Protein AF-A0A9D8RBX6-F1 (afdb_monomer_lite)

Radius of gyration: 27.45 Å; chains: 1; bounding box: 67×31×61 Å

Foldseek 3Di:
DKAAPVGDDDDWDWDWDQDPVRDIDTGGDDPVVCVVRRIDDDDDDDPDDQDPLNVLVVLLVVLVVVLVVLVVVVVCVVVVHDDPVDPDDPDPVSVVVSVVSVVSNVVSVVVNVVD

Structure (mmCIF, N/CA/C/O backbone):
data_AF-A0A9D8RBX6-F1
#
_entry.id   AF-A0A9D8RBX6-F1
#
loop_
_atom_site.group_PDB
_atom_site.id
_atom_site.type_symbol
_atom_site.label_atom_id
_atom_site.label_alt_id
_atom_site.label_comp_id
_atom_site.label_asym_id
_atom_site.label_entity_id
_atom_site.label_seq_id
_atom_site.pdbx_PDB_ins_code
_atom_site.Cartn_x
_atom_site.Cartn_y
_atom_site.Cartn_z
_atom_site.occupancy
_atom_site.B_iso_or_equiv
_atom_site.auth_seq_id
_atom_site.auth_comp_id
_atom_site.auth_asym_id
_atom_site.auth_atom_id
_atom_site.pdbx_PDB_model_num
ATOM 1 N N . MET A 1 1 ? -18.864 3.727 21.339 1.00 80.56 1 MET A N 1
ATOM 2 C CA . MET A 1 1 ? -19.969 3.065 20.597 1.00 80.56 1 MET A CA 1
ATOM 3 C C . MET A 1 1 ? -20.961 2.493 21.606 1.00 80.56 1 MET A C 1
ATOM 5 O O . MET A 1 1 ? -20.535 2.093 22.679 1.00 80.56 1 MET A O 1
ATOM 9 N N . TYR A 1 2 ? -22.257 2.468 21.300 1.00 83.94 2 TYR A N 1
ATOM 10 C CA . TYR A 1 2 ? -23.307 1.906 22.163 1.00 83.94 2 TYR A CA 1
ATOM 11 C C . TYR A 1 2 ? -23.952 0.689 21.505 1.00 83.94 2 TYR A C 1
ATOM 13 O O . TYR A 1 2 ? -24.001 0.648 20.279 1.00 83.94 2 TYR A O 1
ATOM 21 N N . LYS A 1 3 ? -24.458 -0.280 22.270 1.00 83.31 3 LYS A N 1
ATOM 22 C CA . LYS A 1 3 ? -25.103 -1.487 21.725 1.00 83.31 3 LYS A CA 1
ATOM 23 C C . LYS A 1 3 ? -26.411 -1.795 22.451 1.00 83.31 3 LYS A C 1
ATOM 25 O O . LYS A 1 3 ? -26.410 -1.755 23.674 1.00 83.31 3 LYS A O 1
ATOM 30 N N . ASP A 1 4 ? -27.487 -2.076 21.716 1.00 83.94 4 ASP A N 1
ATOM 31 C CA . ASP A 1 4 ? -28.769 -2.503 22.303 1.00 83.94 4 ASP A CA 1
ATOM 32 C C . ASP A 1 4 ? -28.802 -4.014 22.617 1.00 83.94 4 ASP A C 1
ATOM 34 O O . ASP A 1 4 ? -27.898 -4.768 22.245 1.00 83.94 4 ASP A O 1
ATOM 38 N N . GLU A 1 5 ? -29.872 -4.474 23.271 1.00 84.06 5 GLU A N 1
ATOM 39 C CA . GLU A 1 5 ? -30.087 -5.887 23.633 1.00 84.06 5 GLU A CA 1
ATOM 40 C C . GLU A 1 5 ? -30.170 -6.838 22.421 1.00 84.06 5 GLU A C 1
ATOM 42 O O . GLU A 1 5 ? -29.904 -8.034 22.540 1.00 84.06 5 GLU A O 1
ATOM 47 N N . GLN A 1 6 ? -30.522 -6.319 21.241 1.00 81.19 6 GLN A N 1
ATOM 48 C CA . GLN A 1 6 ? -30.601 -7.069 19.978 1.00 81.19 6 GLN A CA 1
ATOM 49 C C . GLN A 1 6 ? -29.251 -7.098 19.244 1.00 81.19 6 GLN A C 1
ATOM 51 O O . GLN A 1 6 ? -29.073 -7.813 18.258 1.00 81.19 6 GLN A O 1
ATOM 56 N N . GLY A 1 7 ? -28.279 -6.347 19.754 1.00 78.44 7 GLY A N 1
ATOM 57 C CA . GLY A 1 7 ? -26.919 -6.267 19.280 1.00 78.44 7 GLY A CA 1
ATOM 58 C C . GLY A 1 7 ? -26.643 -5.181 18.242 1.00 78.44 7 GLY A C 1
ATOM 59 O O . GLY A 1 7 ? -25.531 -5.155 17.708 1.00 78.44 7 GLY A O 1
ATOM 60 N N . HIS A 1 8 ? -27.587 -4.276 17.977 1.00 81.25 8 HIS A N 1
ATOM 61 C CA . HIS A 1 8 ? -27.378 -3.154 17.065 1.00 81.25 8 HIS A CA 1
ATOM 62 C C . HIS A 1 8 ? -26.462 -2.104 17.687 1.00 81.25 8 HIS A C 1
ATOM 64 O O . HIS A 1 8 ? -26.659 -1.676 18.825 1.00 81.25 8 HIS A O 1
ATOM 70 N N . THR A 1 9 ? -25.475 -1.651 16.915 1.00 80.75 9 THR A N 1
ATOM 71 C CA . THR A 1 9 ? -24.503 -0.649 17.357 1.00 80.75 9 THR A CA 1
ATOM 72 C C . THR A 1 9 ? -24.904 0.761 16.939 1.00 80.75 9 THR A C 1
ATOM 74 O O . THR A 1 9 ? -25.221 1.003 15.775 1.00 80.75 9 THR A O 1
ATOM 77 N N . TYR A 1 10 ? -24.794 1.709 17.860 1.00 80.94 10 TYR A N 1
ATOM 78 C CA . TYR A 1 10 ? -24.966 3.138 17.636 1.00 80.94 10 TYR A CA 1
ATOM 79 C C . TYR A 1 10 ? -23.631 3.879 17.838 1.00 80.94 10 TYR A C 1
ATOM 81 O O . TYR A 1 10 ? -22.977 3.762 18.878 1.00 80.94 10 TYR A O 1
ATOM 89 N N . ASN A 1 11 ? -23.225 4.652 16.825 1.00 79.94 11 ASN A N 1
ATOM 90 C CA . ASN A 1 11 ? -21.908 5.303 16.733 1.00 79.94 11 ASN A CA 1
ATOM 91 C C . ASN A 1 11 ? -21.929 6.823 16.955 1.00 79.94 11 ASN A C 1
ATOM 93 O O . ASN A 1 11 ? -20.958 7.494 16.627 1.00 79.94 11 ASN A O 1
ATOM 97 N N . GLY A 1 12 ? -23.006 7.368 17.527 1.00 74.94 12 GLY A N 1
ATOM 98 C CA . GLY A 1 12 ? -23.171 8.817 17.663 1.00 74.94 12 GLY A CA 1
ATOM 99 C C . GLY A 1 12 ? -23.721 9.429 16.373 1.00 74.94 12 GLY A C 1
ATOM 100 O O . GLY A 1 12 ? -23.053 9.470 15.346 1.00 74.94 12 GLY A O 1
ATOM 101 N N . GLY A 1 13 ? -24.971 9.879 16.412 1.00 84.81 13 GLY A N 1
ATOM 102 C CA . GLY A 1 13 ? -25.692 10.431 15.272 1.00 84.81 13 GLY A CA 1
ATOM 103 C C . GLY A 1 13 ? -27.153 10.719 15.613 1.00 84.81 13 GLY A C 1
ATOM 104 O O . GLY A 1 13 ? -27.626 10.447 16.710 1.00 84.81 13 GLY A O 1
ATO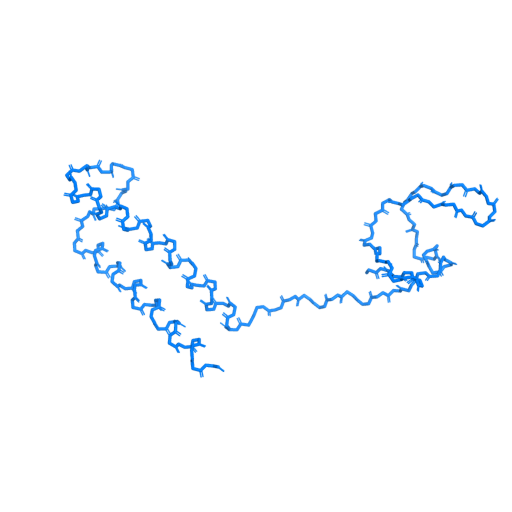M 105 N N . THR A 1 14 ? -27.906 11.301 14.688 1.00 88.25 14 THR A N 1
ATOM 106 C CA . THR A 1 14 ? -29.345 11.486 14.908 1.00 88.25 14 THR A CA 1
ATOM 107 C C . THR A 1 14 ? -30.053 10.137 14.831 1.00 88.25 14 THR A C 1
ATOM 109 O O . THR A 1 14 ? -29.808 9.365 13.906 1.00 88.25 14 THR A O 1
ATOM 112 N N . MET A 1 15 ? -30.951 9.860 15.774 1.00 86.75 15 MET A N 1
ATOM 113 C CA . MET A 1 15 ? -31.839 8.706 15.710 1.00 86.75 15 MET A CA 1
ATOM 114 C C . MET A 1 15 ? -33.297 9.121 15.876 1.00 86.75 15 MET A C 1
ATOM 116 O O . MET A 1 15 ? -33.611 10.109 16.544 1.00 86.75 15 MET A O 1
ATOM 120 N N . THR A 1 16 ? -34.182 8.323 15.286 1.00 90.00 16 THR A N 1
ATOM 121 C CA . THR A 1 16 ? -35.627 8.442 15.451 1.00 90.00 16 THR A CA 1
ATOM 122 C C . THR A 1 16 ? -36.150 7.155 16.078 1.00 90.00 16 THR A C 1
ATOM 124 O O . THR A 1 16 ? -35.956 6.079 15.516 1.00 90.00 16 THR A O 1
ATOM 127 N N . ARG A 1 17 ? -36.789 7.250 17.248 1.00 85.12 17 ARG A N 1
ATOM 128 C CA . ARG A 1 17 ? -37.293 6.095 18.011 1.00 85.12 17 ARG A CA 1
ATOM 129 C C . ARG A 1 17 ? -38.675 6.396 18.579 1.00 85.12 17 ARG A C 1
ATOM 131 O O . ARG A 1 17 ? -38.915 7.491 19.078 1.00 85.12 17 ARG A O 1
ATOM 138 N N . MET A 1 18 ? -39.564 5.407 18.540 1.00 91.25 18 MET A N 1
ATOM 139 C CA . MET A 1 18 ? -40.803 5.437 19.317 1.00 91.25 18 MET A CA 1
ATOM 140 C C . MET A 1 18 ? -40.484 5.115 20.781 1.00 91.25 18 MET A C 1
ATOM 142 O O . MET A 1 18 ? -39.871 4.085 21.065 1.00 91.25 18 MET A O 1
ATOM 146 N N . LEU A 1 19 ? -40.857 6.008 21.692 1.00 88.38 19 LEU A N 1
ATOM 147 C CA . LEU A 1 19 ? -40.730 5.815 23.134 1.00 88.38 19 LEU A CA 1
ATOM 148 C C . LEU A 1 19 ? -41.930 5.022 23.667 1.00 88.38 19 LEU A C 1
ATOM 150 O O . LEU A 1 19 ? -42.997 5.007 23.053 1.00 88.38 19 LEU A O 1
ATOM 154 N N . ASP A 1 20 ? -41.783 4.412 24.841 1.00 86.75 20 ASP A N 1
ATOM 155 C CA . ASP A 1 20 ? -42.812 3.537 25.431 1.00 86.75 20 ASP A CA 1
ATOM 156 C C . ASP A 1 20 ? -44.132 4.269 25.727 1.00 86.75 20 ASP A C 1
ATOM 158 O O . ASP A 1 20 ? -45.204 3.669 25.763 1.00 86.75 20 ASP A O 1
ATOM 162 N N . ASN A 1 21 ? -44.073 5.593 25.885 1.00 90.12 21 ASN A N 1
ATOM 163 C CA . ASN A 1 21 ? -45.240 6.459 26.048 1.00 90.12 21 ASN A CA 1
ATOM 164 C C . ASN A 1 21 ? -45.951 6.805 24.718 1.00 90.12 21 ASN A C 1
ATOM 166 O O . ASN A 1 21 ? -46.861 7.632 24.713 1.00 90.12 21 ASN A O 1
ATOM 170 N N . GLY A 1 22 ? -45.519 6.228 23.592 1.00 89.12 22 GLY A N 1
ATOM 171 C CA . GLY A 1 22 ? -46.060 6.480 22.254 1.00 89.12 22 GLY A CA 1
ATOM 172 C C . GLY A 1 22 ? -45.607 7.790 21.601 1.00 89.12 22 GLY A C 1
ATOM 173 O O . GLY A 1 22 ? -46.098 8.128 20.525 1.00 89.12 22 GLY A O 1
ATOM 174 N N . SER A 1 23 ? -44.694 8.543 22.223 1.00 92.44 23 SER A N 1
ATOM 175 C CA . SER A 1 23 ? -44.100 9.734 21.606 1.00 92.44 23 SER A CA 1
ATOM 176 C C . SER A 1 23 ? -42.893 9.384 20.739 1.00 92.44 23 SER A C 1
ATOM 178 O O . SER A 1 23 ? -42.181 8.410 20.984 1.00 92.44 23 SER A O 1
ATOM 180 N N . LEU A 1 24 ? -42.654 10.200 19.712 1.00 92.44 24 LEU A N 1
ATOM 181 C CA . LEU A 1 24 ? -41.514 10.046 18.818 1.00 92.44 24 LEU A CA 1
ATOM 182 C C . LEU A 1 24 ? -40.340 10.887 19.327 1.00 92.44 24 LEU A C 1
ATOM 184 O O . LEU A 1 24 ? -40.432 12.113 19.385 1.00 92.44 24 LEU A O 1
ATOM 188 N N . PHE A 1 25 ? -39.220 10.240 19.634 1.00 91.75 25 PHE A N 1
ATOM 189 C CA . PHE A 1 25 ? -37.939 10.918 19.783 1.00 91.75 25 PHE A CA 1
ATOM 190 C C . PHE A 1 25 ? -37.299 11.109 18.406 1.00 91.75 25 PHE A C 1
ATOM 192 O O . PHE A 1 25 ? -37.281 10.180 17.601 1.00 91.75 25 PHE A O 1
ATOM 199 N N . SER A 1 26 ? -36.744 12.294 18.148 1.00 93.12 26 SER A N 1
ATOM 200 C CA . SER A 1 26 ? -35.948 12.582 16.953 1.00 93.12 26 SER A CA 1
ATOM 201 C C . SER A 1 26 ? -34.832 13.557 17.312 1.00 93.12 26 SER A C 1
ATOM 203 O O . SER A 1 26 ? -35.088 14.743 17.519 1.00 93.12 26 SER A O 1
ATOM 205 N N . GLY A 1 27 ? -33.597 13.070 17.406 1.00 91.75 27 GLY A N 1
ATOM 206 C CA . GLY A 1 27 ? -32.463 13.881 17.849 1.00 91.75 27 GLY A CA 1
ATOM 207 C C . GLY A 1 27 ? -31.194 13.068 18.076 1.00 91.75 27 GLY A C 1
ATOM 208 O O . GLY A 1 27 ? -31.149 11.877 17.780 1.00 91.75 27 GLY A O 1
ATOM 209 N N . VAL A 1 28 ? -30.150 13.723 18.588 1.00 92.44 28 VAL A N 1
ATOM 210 C CA . VAL A 1 28 ? -28.951 13.040 19.094 1.00 92.44 28 VAL A CA 1
ATOM 211 C C . VAL A 1 28 ? -29.201 12.724 20.571 1.00 92.44 28 VAL A C 1
ATOM 213 O O . VAL A 1 28 ? -29.333 13.667 21.353 1.00 92.44 28 VAL A O 1
ATOM 216 N N . PRO A 1 29 ? -29.329 11.449 20.965 1.00 90.62 29 PRO A N 1
ATOM 217 C CA . PRO A 1 29 ? -29.583 11.089 22.351 1.00 90.62 29 PRO A CA 1
ATOM 218 C C . PRO A 1 29 ? -28.374 11.340 23.251 1.00 90.62 29 PRO A C 1
ATOM 220 O O . PRO A 1 29 ? -27.224 11.193 22.826 1.00 90.62 29 PRO A O 1
ATOM 223 N N . THR A 1 30 ? -28.643 11.694 24.506 1.00 90.12 30 THR A N 1
ATOM 224 C CA . THR A 1 30 ? -27.613 11.782 25.545 1.00 90.12 30 THR A CA 1
ATOM 225 C C . THR A 1 30 ? -27.186 10.393 26.015 1.00 90.12 30 THR A C 1
ATOM 227 O O . THR A 1 30 ? -27.829 9.382 25.720 1.00 90.12 30 THR A O 1
ATOM 230 N N . VAL A 1 31 ? -26.088 10.338 26.771 1.00 86.44 31 VAL A N 1
ATOM 231 C CA . VAL A 1 31 ? -25.613 9.093 27.389 1.00 86.44 31 VAL A CA 1
ATOM 232 C C . VAL A 1 31 ? -26.666 8.525 28.336 1.00 86.44 31 VAL A C 1
ATOM 234 O O . VAL A 1 31 ? -26.923 7.326 28.292 1.00 86.44 31 VAL A O 1
ATOM 237 N N . GLU A 1 32 ? -27.315 9.369 29.147 1.00 89.50 32 GLU A N 1
ATOM 238 C CA . GLU A 1 32 ? -28.359 8.907 30.065 1.00 89.50 32 GLU A CA 1
ATOM 239 C C . GLU A 1 32 ? -29.535 8.287 29.307 1.00 89.50 32 GLU A C 1
ATOM 241 O O . GLU A 1 32 ? -29.991 7.209 29.674 1.00 89.50 32 GLU A O 1
ATOM 246 N N . GLN A 1 33 ? -29.968 8.912 28.207 1.00 90.12 33 GLN A N 1
ATOM 247 C CA . GLN A 1 33 ? -31.061 8.395 27.379 1.00 90.12 33 GLN A CA 1
ATOM 248 C C . GLN A 1 33 ? -30.719 7.038 26.767 1.00 90.12 33 GLN A C 1
ATOM 250 O O . GLN A 1 33 ? -31.543 6.132 26.777 1.00 90.12 33 GLN A O 1
ATOM 255 N N . LEU A 1 34 ? -29.495 6.873 26.262 1.00 88.19 34 LEU A N 1
ATOM 256 C CA . LEU A 1 34 ? -29.030 5.598 25.719 1.00 88.19 34 LEU A CA 1
ATOM 257 C C . LEU A 1 34 ? -29.054 4.502 26.793 1.00 88.19 34 LEU A C 1
ATOM 259 O O . LEU A 1 34 ? -29.583 3.422 26.540 1.00 88.19 34 LEU A O 1
ATOM 263 N N . VAL A 1 35 ? -28.567 4.796 27.999 1.00 86.81 35 VAL A N 1
ATOM 264 C CA . VAL A 1 35 ? -28.594 3.847 29.121 1.00 86.81 35 VAL A CA 1
ATOM 265 C C . VAL A 1 35 ? -30.030 3.501 29.532 1.00 86.81 35 VAL A C 1
ATOM 267 O O . VAL A 1 35 ? -30.346 2.323 29.684 1.00 86.81 35 VAL A O 1
ATOM 270 N N . GLU A 1 36 ? -30.925 4.48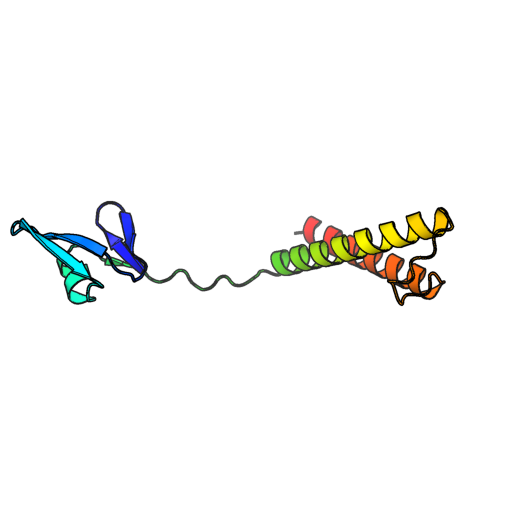9 29.648 1.00 89.19 36 GLU A N 1
ATOM 271 C CA . GLU A 1 36 ? -32.358 4.267 29.923 1.00 89.19 36 GLU A CA 1
ATOM 272 C C . GLU A 1 36 ? -33.027 3.384 28.862 1.00 89.19 36 GLU A C 1
ATOM 274 O O . GLU A 1 36 ? -33.943 2.618 29.152 1.00 89.19 36 GLU A O 1
ATOM 279 N N . TRP A 1 37 ? -32.558 3.474 27.623 1.00 88.88 37 TRP A N 1
ATOM 280 C CA . TRP A 1 37 ? -33.070 2.733 26.477 1.00 88.88 37 TRP A CA 1
ATOM 281 C C . TRP A 1 37 ? -32.480 1.332 26.311 1.00 88.88 37 TRP A C 1
ATOM 283 O O . TRP A 1 37 ? -32.781 0.687 25.301 1.00 88.88 37 TRP A O 1
ATOM 293 N N . GLY A 1 38 ? -31.665 0.881 27.269 1.00 86.75 38 GLY A N 1
ATOM 294 C CA . GLY A 1 38 ? -31.023 -0.433 27.259 1.00 86.75 38 GLY A CA 1
ATOM 295 C C . GLY A 1 38 ? -29.765 -0.502 26.395 1.00 86.75 38 GLY A C 1
ATOM 296 O O . GLY A 1 38 ? -29.346 -1.594 26.022 1.00 86.75 38 GLY A O 1
ATOM 297 N N . TYR A 1 39 ? -29.167 0.641 26.039 1.00 87.44 39 TYR A N 1
ATOM 298 C CA . TYR A 1 39 ? -27.882 0.650 25.353 1.00 87.44 39 TYR A CA 1
ATOM 299 C C . TYR A 1 39 ? -26.726 0.595 26.346 1.00 87.44 39 TYR A C 1
ATOM 301 O O . TYR A 1 39 ? -26.584 1.448 27.223 1.00 87.44 39 TYR A O 1
ATOM 309 N N . GLU A 1 40 ? -25.822 -0.349 26.128 1.00 84.81 40 GLU A N 1
ATOM 310 C CA . GLU A 1 40 ? -24.585 -0.459 26.889 1.00 84.81 40 GLU A CA 1
ATOM 311 C C . GLU A 1 40 ? -23.432 0.229 26.161 1.00 84.81 40 GLU A C 1
ATOM 313 O O . GLU A 1 40 ? -23.305 0.139 24.932 1.00 84.81 40 GLU A O 1
ATOM 318 N N . LEU A 1 41 ? -22.560 0.897 26.924 1.00 81.12 41 LEU A N 1
ATOM 319 C CA . LEU A 1 41 ? -21.314 1.436 26.394 1.00 81.12 41 LEU A CA 1
ATOM 320 C C . LEU A 1 41 ? -20.399 0.270 26.014 1.00 81.12 41 LEU A C 1
ATOM 322 O O . LEU A 1 41 ? -19.903 -0.454 26.876 1.00 81.12 41 LEU A O 1
ATOM 326 N N . GLN A 1 42 ? -20.144 0.119 24.720 1.00 77.19 42 GLN A N 1
ATOM 327 C CA . GLN A 1 42 ? -19.104 -0.774 24.239 1.00 77.19 42 GLN A CA 1
ATOM 328 C C . GLN A 1 42 ? -17.777 -0.012 24.229 1.00 77.19 42 GLN A C 1
ATOM 330 O O . GLN A 1 42 ? -17.742 1.134 23.748 1.00 77.19 42 GLN A O 1
ATOM 335 N N . PRO A 1 43 ? -16.686 -0.623 24.730 1.00 72.06 43 PRO A N 1
ATOM 336 C CA . PRO A 1 43 ? -15.364 -0.055 24.542 1.00 72.06 43 PRO A CA 1
ATOM 337 C C . PRO A 1 43 ? -15.141 0.139 23.044 1.00 72.06 43 PRO A C 1
ATOM 339 O O . PRO A 1 43 ? -15.517 -0.709 22.230 1.00 72.06 43 PRO A O 1
ATOM 342 N N . GLU A 1 44 ? -14.575 1.282 22.667 1.00 73.88 44 GLU A N 1
ATOM 343 C CA . GLU A 1 44 ? -14.167 1.463 21.281 1.00 73.88 44 GLU A CA 1
ATOM 344 C C . GLU A 1 44 ? -13.151 0.373 20.927 1.00 73.88 44 GLU A C 1
ATOM 346 O O . GLU A 1 44 ? -12.301 0.042 21.766 1.00 73.88 44 GLU A O 1
ATOM 351 N N . PRO A 1 45 ? -13.240 -0.226 19.725 1.00 71.19 45 PRO A N 1
ATOM 352 C CA . PRO A 1 45 ? -12.182 -1.112 19.278 1.00 71.19 45 PRO A CA 1
ATOM 353 C C . PRO A 1 45 ? -10.873 -0.330 19.351 1.00 71.19 45 PRO A C 1
ATOM 355 O O . PRO A 1 45 ? -10.808 0.823 18.916 1.00 71.19 45 PRO A O 1
ATOM 358 N N . ALA A 1 46 ? -9.847 -0.945 19.942 1.00 77.50 46 ALA A N 1
ATOM 359 C CA . ALA A 1 46 ? -8.532 -0.330 19.988 1.00 77.50 46 ALA A CA 1
ATOM 360 C C . ALA A 1 46 ? -8.127 0.074 18.560 1.00 77.50 46 ALA A C 1
ATOM 362 O O . ALA A 1 46 ? -8.425 -0.670 17.615 1.00 77.50 46 ALA A O 1
ATOM 363 N N . PRO A 1 47 ? -7.480 1.240 18.383 1.00 80.50 47 PRO A N 1
ATOM 364 C CA . PRO A 1 47 ? -7.000 1.639 17.074 1.00 80.50 47 PRO A CA 1
ATOM 365 C C . PRO A 1 47 ? -6.136 0.515 16.509 1.00 80.50 47 PRO A C 1
ATOM 367 O O . PRO A 1 47 ? -5.271 -0.030 17.198 1.00 80.50 47 PRO A O 1
ATOM 370 N N . TYR A 1 48 ? -6.411 0.143 15.264 1.00 86.25 48 TYR A N 1
ATOM 371 C CA . TYR A 1 48 ? -5.630 -0.873 14.584 1.00 86.25 48 TYR A CA 1
ATOM 372 C C . TYR A 1 48 ? -4.181 -0.393 14.451 1.00 86.25 48 TYR A C 1
ATOM 374 O O . TYR A 1 48 ? -3.923 0.701 13.944 1.00 86.25 48 TYR A O 1
ATOM 382 N N . VAL A 1 49 ? -3.246 -1.216 14.924 1.00 90.00 49 VAL A N 1
ATOM 383 C CA . VAL A 1 49 ? -1.808 -0.984 14.797 1.00 90.00 49 VAL A CA 1
ATOM 384 C C . VAL A 1 49 ? -1.302 -1.890 13.674 1.00 90.00 49 VAL A C 1
ATOM 386 O O . VAL A 1 49 ? -1.397 -3.111 13.827 1.00 90.00 49 VAL A O 1
ATOM 389 N N . PRO A 1 50 ? -0.794 -1.334 12.557 1.00 91.19 50 PRO A N 1
ATOM 390 C CA . PRO A 1 50 ? -0.240 -2.134 11.471 1.00 91.19 50 PRO A CA 1
ATOM 391 C C . PRO A 1 50 ? 0.875 -3.050 11.973 1.00 91.19 50 PRO A C 1
ATOM 393 O O . PRO A 1 50 ? 1.774 -2.609 12.694 1.00 91.19 50 PRO A O 1
ATOM 396 N N . THR A 1 51 ? 0.823 -4.322 11.589 1.00 92.19 51 THR A N 1
ATOM 397 C CA . THR A 1 51 ? 1.908 -5.267 11.868 1.00 92.19 51 THR A CA 1
ATOM 398 C C . THR A 1 51 ? 3.054 -5.080 10.873 1.00 92.19 51 THR A C 1
ATOM 400 O O . THR A 1 51 ? 2.889 -4.457 9.823 1.00 92.19 51 THR A O 1
ATOM 403 N N . GLU A 1 52 ? 4.216 -5.671 11.154 1.00 90.38 52 GLU A N 1
ATOM 404 C CA . GLU A 1 52 ? 5.326 -5.714 10.190 1.00 90.38 52 GLU A CA 1
ATOM 405 C C . GLU A 1 52 ? 4.910 -6.367 8.863 1.00 90.38 52 GLU A C 1
ATOM 407 O O . GLU A 1 52 ? 5.330 -5.918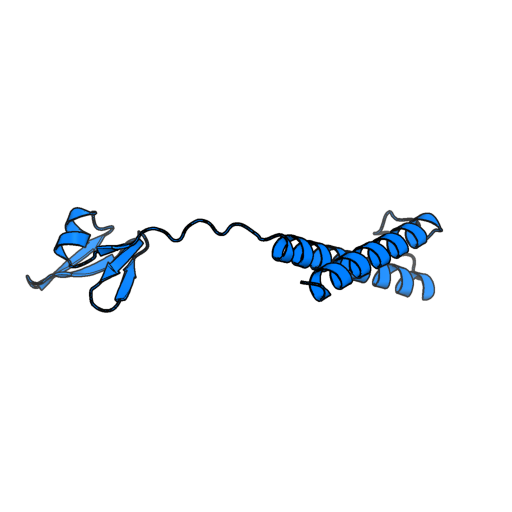 7.799 1.00 90.38 52 GLU A O 1
ATOM 412 N N . GLN A 1 53 ? 4.016 -7.363 8.907 1.00 90.56 53 GLN A N 1
ATOM 413 C CA . GLN A 1 53 ? 3.462 -7.969 7.696 1.00 90.56 53 GLN A CA 1
ATOM 414 C C . GLN A 1 53 ? 2.593 -6.986 6.909 1.00 90.56 53 GLN A C 1
ATOM 416 O O . GLN A 1 53 ? 2.635 -6.977 5.682 1.00 90.56 53 GLN A O 1
ATOM 421 N N . ASP A 1 54 ? 1.803 -6.159 7.592 1.00 92.06 54 ASP A N 1
ATOM 422 C CA . ASP A 1 54 ? 0.934 -5.178 6.937 1.00 92.06 54 ASP A CA 1
ATOM 423 C C . ASP A 1 54 ? 1.758 -4.073 6.277 1.00 92.06 54 ASP A C 1
ATOM 425 O O . ASP A 1 54 ? 1.493 -3.704 5.133 1.00 92.06 54 ASP A O 1
ATOM 429 N N . ILE A 1 55 ? 2.819 -3.628 6.953 1.00 92.56 55 ILE A N 1
ATOM 430 C CA . ILE A 1 55 ? 3.794 -2.677 6.413 1.00 92.56 55 ILE A CA 1
ATOM 431 C C . ILE A 1 55 ? 4.503 -3.276 5.189 1.00 92.56 55 ILE A C 1
ATOM 433 O O . ILE A 1 55 ? 4.600 -2.617 4.154 1.00 92.56 55 ILE A O 1
ATOM 437 N N . ALA A 1 56 ? 4.949 -4.534 5.265 1.00 92.44 56 ALA A N 1
ATOM 438 C CA . ALA A 1 56 ? 5.599 -5.213 4.146 1.00 92.44 56 ALA A CA 1
ATOM 439 C C . ALA A 1 56 ? 4.655 -5.383 2.942 1.00 92.44 56 ALA A C 1
ATOM 441 O O . ALA A 1 56 ? 5.040 -5.074 1.814 1.00 92.44 56 ALA A O 1
ATOM 442 N N . ARG A 1 57 ? 3.397 -5.791 3.163 1.00 93.62 57 ARG A N 1
ATOM 443 C CA . ARG A 1 57 ? 2.378 -5.897 2.101 1.00 93.62 57 ARG A CA 1
ATOM 444 C C . ARG A 1 57 ? 2.067 -4.544 1.469 1.00 93.62 57 ARG A C 1
ATOM 446 O O . ARG A 1 57 ? 1.961 -4.454 0.246 1.00 93.62 57 ARG A O 1
ATOM 453 N N . GLN A 1 58 ? 1.942 -3.493 2.280 1.00 95.31 58 GLN A N 1
ATOM 454 C CA . GLN A 1 58 ? 1.748 -2.136 1.777 1.00 95.31 58 GLN A CA 1
ATOM 455 C C . GLN A 1 58 ? 2.923 -1.723 0.886 1.00 95.31 58 GLN A C 1
ATOM 457 O O . GLN A 1 58 ? 2.712 -1.264 -0.236 1.00 95.31 58 GLN A O 1
ATOM 462 N N . ARG A 1 59 ? 4.158 -1.960 1.340 1.00 95.44 59 ARG A N 1
ATOM 463 C CA . ARG A 1 59 ? 5.357 -1.626 0.574 1.00 95.44 59 ARG A CA 1
ATOM 464 C C . ARG A 1 59 ? 5.455 -2.408 -0.737 1.00 95.44 59 ARG A C 1
ATOM 466 O O . ARG A 1 59 ? 5.782 -1.829 -1.769 1.00 95.44 59 ARG A O 1
ATOM 473 N N . MET A 1 60 ? 5.113 -3.696 -0.733 1.00 95.81 60 MET A N 1
ATOM 474 C CA . MET A 1 60 ? 5.035 -4.498 -1.959 1.00 95.81 60 MET A CA 1
ATOM 475 C C . MET A 1 60 ? 4.013 -3.938 -2.952 1.00 95.81 60 MET A C 1
ATOM 477 O O . MET A 1 60 ? 4.308 -3.877 -4.143 1.00 95.81 60 MET A O 1
ATOM 481 N N . SER A 1 61 ? 2.846 -3.494 -2.475 1.00 96.19 61 SER A N 1
ATOM 482 C CA . SER A 1 61 ? 1.816 -2.860 -3.310 1.00 96.19 61 SER A CA 1
ATOM 483 C C . SER A 1 61 ? 2.325 -1.567 -3.965 1.00 96.19 61 SER A C 1
ATOM 485 O O . SER A 1 61 ? 2.157 -1.365 -5.167 1.00 96.19 61 SER A O 1
ATOM 487 N N . GLU A 1 62 ? 3.030 -0.721 -3.206 1.00 96.31 62 GLU A N 1
ATOM 488 C CA . GLU A 1 62 ? 3.664 0.496 -3.735 1.00 96.31 62 GLU A CA 1
ATOM 489 C C . GLU A 1 62 ? 4.688 0.170 -4.832 1.00 96.31 62 GLU A C 1
ATOM 491 O O . GLU A 1 62 ? 4.672 0.774 -5.906 1.00 96.31 62 GLU A O 1
ATOM 496 N N . ILE A 1 63 ? 5.554 -0.820 -4.591 1.00 96.56 63 ILE A N 1
ATOM 497 C CA . ILE A 1 63 ? 6.567 -1.243 -5.562 1.00 96.56 63 ILE A CA 1
ATOM 498 C C . ILE A 1 63 ? 5.919 -1.830 -6.822 1.00 96.56 63 ILE A C 1
ATOM 500 O O . ILE A 1 63 ? 6.383 -1.541 -7.923 1.00 96.56 63 ILE A O 1
ATOM 504 N N . GLN A 1 64 ? 4.842 -2.613 -6.698 1.00 94.75 64 GLN A N 1
ATOM 505 C CA . GLN A 1 64 ? 4.100 -3.130 -7.855 1.00 94.75 64 GLN A CA 1
ATOM 506 C C . GLN A 1 64 ? 3.540 -2.004 -8.726 1.00 94.75 64 GLN A C 1
ATOM 508 O O . GLN A 1 64 ? 3.646 -2.084 -9.949 1.00 94.75 64 GLN A O 1
ATOM 513 N N . GLY A 1 65 ? 2.994 -0.949 -8.111 1.00 93.62 65 GLY A N 1
ATOM 514 C CA . GLY A 1 65 ? 2.530 0.238 -8.832 1.00 93.62 65 GLY A CA 1
ATOM 515 C C . GLY A 1 65 ? 3.658 0.910 -9.615 1.00 93.62 65 GLY A C 1
ATOM 516 O O . GLY A 1 65 ? 3.537 1.117 -10.820 1.00 93.62 65 GLY A O 1
ATOM 517 N N . LEU A 1 66 ? 4.800 1.147 -8.961 1.00 92.31 66 LEU A N 1
ATOM 518 C CA . LEU A 1 66 ? 5.979 1.724 -9.615 1.00 92.31 66 LEU A CA 1
ATOM 519 C C . LEU A 1 66 ? 6.486 0.842 -10.763 1.00 92.31 66 LEU A C 1
ATOM 521 O O . LEU A 1 66 ? 6.789 1.343 -11.843 1.00 92.31 66 LEU A O 1
ATOM 525 N N . LEU A 1 67 ? 6.557 -0.476 -10.561 1.00 92.69 67 LEU A N 1
ATOM 526 C CA . LEU A 1 67 ? 6.982 -1.408 -11.603 1.00 92.69 67 LEU A CA 1
ATOM 527 C C . LEU A 1 67 ? 6.035 -1.383 -12.805 1.00 92.69 67 LEU A C 1
ATOM 529 O O . LEU A 1 67 ? 6.525 -1.343 -13.932 1.00 92.69 67 LEU A O 1
ATOM 533 N N . ALA A 1 68 ? 4.719 -1.338 -12.587 1.00 90.50 68 ALA A N 1
ATOM 534 C CA . ALA A 1 68 ? 3.735 -1.231 -13.663 1.00 90.50 68 ALA A CA 1
ATOM 535 C C . ALA A 1 68 ? 3.916 0.058 -14.483 1.00 90.50 68 ALA A C 1
ATOM 537 O O . ALA A 1 68 ? 3.929 0.005 -15.717 1.00 90.50 68 ALA A O 1
ATOM 538 N N . ASP A 1 69 ? 4.144 1.190 -13.814 1.00 86.62 69 ASP A N 1
ATOM 539 C CA . ASP A 1 69 ? 4.428 2.464 -14.480 1.00 86.62 69 ASP A CA 1
ATOM 540 C 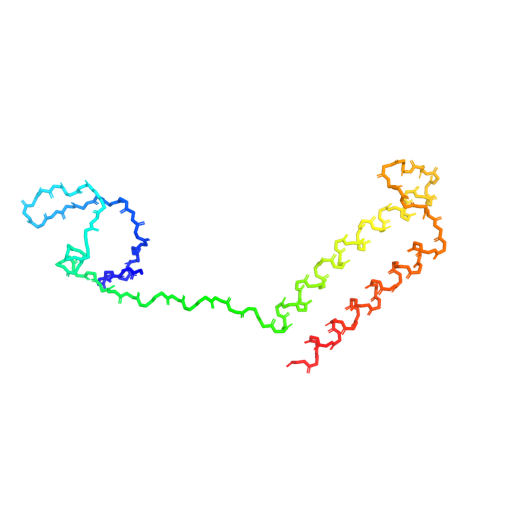C . ASP A 1 69 ? 5.723 2.384 -15.301 1.00 86.62 69 ASP A C 1
ATOM 542 O O . ASP A 1 69 ? 5.765 2.795 -16.463 1.00 86.62 69 ASP A O 1
ATOM 546 N N . THR A 1 70 ? 6.785 1.792 -14.744 1.00 86.81 70 THR A N 1
ATOM 547 C CA . THR A 1 70 ? 8.041 1.627 -15.490 1.00 86.81 70 THR A CA 1
ATOM 548 C C . THR A 1 70 ? 7.919 0.663 -16.668 1.00 86.81 70 THR A C 1
ATOM 550 O O . THR A 1 70 ? 8.545 0.890 -17.703 1.00 86.81 70 THR A O 1
ATOM 553 N N . ASP A 1 71 ? 7.108 -0.389 -16.551 1.00 87.56 71 ASP A N 1
ATOM 554 C CA . ASP A 1 71 ? 6.873 -1.352 -17.626 1.00 87.56 71 ASP A CA 1
ATOM 555 C C . ASP A 1 71 ? 6.160 -0.687 -18.807 1.00 87.56 71 ASP A C 1
ATOM 557 O O . ASP A 1 71 ? 6.523 -0.926 -19.961 1.00 87.56 71 ASP A O 1
ATOM 561 N N . TYR A 1 72 ? 5.220 0.220 -18.531 1.00 86.06 72 TYR A N 1
ATOM 562 C CA . TYR A 1 72 ? 4.598 1.046 -19.561 1.00 86.06 72 TYR A CA 1
ATOM 563 C C . TYR A 1 72 ? 5.633 1.889 -20.324 1.00 86.06 72 TYR A C 1
ATOM 565 O O . TYR A 1 72 ? 5.624 1.908 -21.558 1.00 86.06 72 TYR A O 1
ATOM 573 N N . ILE A 1 73 ? 6.567 2.534 -19.613 1.00 83.94 73 ILE A N 1
ATOM 574 C CA . ILE A 1 73 ? 7.623 3.354 -20.229 1.00 83.94 73 ILE A CA 1
ATOM 575 C C . ILE A 1 73 ? 8.539 2.499 -21.111 1.00 83.94 73 ILE A C 1
ATOM 577 O O . ILE A 1 73 ? 8.791 2.857 -22.263 1.00 83.94 73 ILE A O 1
ATOM 581 N N . VAL A 1 74 ? 8.997 1.353 -20.593 1.00 85.12 74 VAL A N 1
ATOM 582 C CA . VAL A 1 74 ? 9.850 0.399 -21.325 1.00 85.12 74 VAL A CA 1
ATOM 583 C C . VAL A 1 74 ? 9.182 -0.023 -22.634 1.00 85.12 74 VAL A C 1
ATOM 585 O O . VAL A 1 74 ? 9.810 0.031 -23.692 1.00 85.12 74 VAL A O 1
ATOM 588 N N . LEU A 1 75 ? 7.904 -0.414 -22.580 1.00 86.75 75 LEU A N 1
ATOM 589 C CA . LEU A 1 75 ? 7.156 -0.866 -23.754 1.00 86.75 75 LEU A CA 1
ATOM 590 C C . LEU A 1 75 ? 7.020 0.241 -24.801 1.00 86.75 75 LEU A C 1
ATOM 592 O O . LEU A 1 75 ? 7.296 0.018 -25.977 1.00 86.75 75 LEU A O 1
ATOM 596 N N . LYS A 1 76 ? 6.651 1.454 -24.386 1.00 84.62 76 LYS A N 1
ATOM 597 C CA . LYS A 1 76 ? 6.470 2.582 -25.309 1.00 84.62 76 LYS A CA 1
ATOM 598 C C . LYS A 1 76 ? 7.783 3.036 -25.946 1.00 84.62 76 LYS A C 1
ATOM 600 O O . LYS A 1 76 ? 7.810 3.305 -27.145 1.00 84.62 76 LYS A O 1
ATOM 605 N N . LYS A 1 77 ? 8.888 3.043 -25.195 1.00 80.75 77 LYS A N 1
ATOM 606 C CA . LYS A 1 77 ? 10.221 3.332 -25.749 1.00 80.75 77 LYS A CA 1
ATOM 607 C C . LYS A 1 77 ? 10.678 2.242 -26.722 1.00 80.75 77 LYS A C 1
ATOM 609 O O . LYS A 1 77 ? 11.235 2.573 -27.766 1.00 80.75 77 LYS A O 1
ATOM 614 N N . ALA A 1 78 ? 10.387 0.967 -26.445 1.00 83.19 78 ALA A N 1
ATOM 615 C CA . ALA A 1 78 ? 10.627 -0.131 -27.389 1.00 83.19 78 ALA A CA 1
ATOM 616 C C . ALA A 1 78 ? 9.798 -0.000 -28.685 1.00 83.19 78 ALA A C 1
ATOM 618 O O . ALA A 1 78 ? 10.262 -0.396 -29.752 1.00 83.19 78 ALA A O 1
ATOM 619 N N . GLU A 1 79 ? 8.610 0.607 -28.615 1.00 86.69 79 GLU A N 1
ATOM 620 C CA . GLU A 1 79 ? 7.785 0.973 -29.778 1.00 86.69 79 GLU A CA 1
ATOM 621 C C . GLU A 1 79 ? 8.292 2.231 -30.519 1.00 86.69 79 GLU A C 1
ATOM 623 O O . GLU A 1 79 ? 7.718 2.621 -31.535 1.00 86.69 79 GLU A O 1
ATOM 628 N N . GLY A 1 80 ? 9.360 2.880 -30.037 1.00 82.25 80 GLY A N 1
ATOM 629 C CA . GLY A 1 80 ? 9.892 4.125 -30.601 1.00 82.25 80 GLY A CA 1
ATOM 630 C C . GLY A 1 80 ? 9.060 5.368 -30.268 1.00 82.25 80 GLY A C 1
ATOM 631 O O . GLY A 1 80 ? 9.263 6.420 -30.874 1.00 82.25 80 GLY A O 1
ATOM 632 N N . ILE A 1 81 ? 8.120 5.261 -29.324 1.00 80.56 81 ILE A N 1
ATOM 633 C CA . ILE A 1 81 ? 7.279 6.370 -28.876 1.00 80.56 81 ILE A CA 1
ATOM 634 C C . ILE A 1 81 ? 8.018 7.131 -27.781 1.00 80.56 81 ILE A C 1
ATOM 636 O O . ILE A 1 81 ? 8.365 6.575 -26.736 1.00 80.56 81 ILE A O 1
ATOM 640 N N . ASP A 1 82 ? 8.228 8.425 -28.009 1.00 74.50 82 ASP A N 1
ATOM 641 C CA . ASP A 1 82 ? 8.752 9.309 -26.980 1.00 74.50 82 ASP A CA 1
ATOM 642 C C . ASP A 1 82 ? 7.634 9.749 -26.027 1.00 74.50 82 ASP A C 1
ATOM 644 O O . ASP A 1 82 ? 6.596 10.260 -26.452 1.00 74.50 82 ASP A O 1
ATOM 648 N N . ILE A 1 83 ? 7.834 9.524 -24.730 1.00 70.94 83 ILE A N 1
ATOM 649 C CA . ILE A 1 83 ? 6.847 9.822 -23.691 1.00 70.94 83 ILE A CA 1
ATOM 650 C C . ILE A 1 83 ? 7.297 11.093 -22.977 1.00 70.94 83 ILE A C 1
ATOM 652 O O . ILE A 1 83 ? 7.894 11.044 -21.908 1.00 70.94 83 ILE A O 1
ATOM 656 N N . SER A 1 84 ? 6.997 12.245 -23.572 1.00 62.53 84 SER A N 1
ATOM 657 C CA . SER A 1 84 ? 7.420 13.568 -23.081 1.00 62.53 84 SER A CA 1
ATOM 658 C C . SER A 1 84 ? 6.858 13.962 -21.706 1.00 62.53 84 SER A C 1
ATOM 660 O O . SER A 1 84 ? 7.168 15.034 -21.203 1.00 62.53 84 SER A O 1
ATOM 662 N N . SER A 1 85 ? 5.955 13.156 -21.141 1.00 62.81 85 SER A N 1
ATOM 663 C CA . SER A 1 85 ? 5.311 13.374 -19.836 1.00 62.81 85 SER A CA 1
ATOM 664 C C . SER A 1 85 ? 6.054 12.710 -18.675 1.00 62.81 85 SER A C 1
ATOM 666 O O . SER A 1 85 ? 5.721 12.979 -17.524 1.00 62.81 85 SER A O 1
ATOM 668 N N . TYR A 1 86 ? 7.052 11.872 -18.960 1.00 59.66 86 TYR A N 1
ATOM 669 C CA . TYR A 1 86 ? 7.966 11.352 -17.954 1.00 59.66 86 TYR A CA 1
ATOM 670 C C . TYR A 1 86 ? 9.308 12.066 -18.112 1.00 59.66 86 TYR A C 1
ATOM 672 O O . TYR A 1 86 ? 10.010 11.852 -19.093 1.00 59.66 86 TYR A O 1
ATOM 680 N N . ASP A 1 87 ? 9.673 12.881 -17.119 1.00 53.75 87 ASP A N 1
ATOM 681 C CA . ASP A 1 87 ? 10.994 13.529 -17.014 1.00 53.75 87 ASP A CA 1
ATOM 682 C C . ASP A 1 87 ? 12.147 12.518 -16.827 1.00 53.75 87 ASP A C 1
ATOM 684 O O . ASP A 1 87 ? 13.314 12.898 -16.768 1.00 53.75 87 ASP A O 1
ATOM 688 N N . ALA A 1 88 ? 11.841 11.222 -16.713 1.00 56.94 88 ALA A N 1
ATOM 689 C CA . ALA A 1 88 ? 12.839 10.171 -16.614 1.00 56.94 88 ALA A CA 1
ATOM 690 C C . ALA A 1 88 ? 13.409 9.854 -18.003 1.00 56.94 88 ALA A C 1
ATOM 692 O O . ALA A 1 88 ? 12.730 9.267 -18.853 1.00 56.94 88 ALA A O 1
ATOM 693 N N . GLU A 1 89 ? 14.674 10.215 -18.225 1.00 65.38 89 GLU A N 1
ATOM 694 C CA . GLU A 1 89 ? 15.432 9.698 -19.358 1.00 65.38 89 GLU A CA 1
ATOM 695 C C . GLU A 1 89 ? 15.431 8.162 -19.294 1.00 65.38 89 GLU A C 1
ATOM 697 O O . GLU A 1 89 ? 15.682 7.554 -18.256 1.00 65.38 89 GLU A O 1
ATOM 702 N N . TYR A 1 90 ? 15.073 7.514 -20.405 1.00 68.00 90 TYR A N 1
ATOM 703 C CA . TYR A 1 90 ? 15.141 6.058 -20.509 1.00 68.00 90 TYR A CA 1
ATOM 704 C C . TYR A 1 90 ? 16.602 5.660 -20.727 1.00 68.00 90 TYR A C 1
ATOM 706 O O . TYR A 1 90 ? 17.057 5.517 -21.864 1.00 68.00 90 TYR A O 1
ATOM 714 N N . ASP A 1 91 ? 17.340 5.554 -19.627 1.00 73.44 91 ASP A N 1
ATOM 715 C CA . ASP A 1 91 ? 18.789 5.398 -19.599 1.00 73.44 91 ASP A CA 1
ATOM 716 C C . ASP A 1 91 ? 19.239 4.251 -18.668 1.00 73.44 91 ASP A C 1
ATOM 718 O O . ASP A 1 91 ? 18.445 3.421 -18.209 1.00 73.44 91 ASP A O 1
ATOM 722 N N . GLY A 1 92 ? 20.549 4.156 -18.429 1.00 79.44 92 GLY A N 1
ATOM 723 C CA . GLY A 1 92 ? 21.114 3.142 -17.538 1.00 79.44 92 GLY A CA 1
ATOM 724 C C . GLY A 1 92 ? 20.657 3.286 -16.083 1.00 79.44 92 GLY A C 1
ATOM 725 O O . GLY A 1 92 ? 20.470 2.267 -15.412 1.00 79.44 92 GLY A O 1
ATOM 726 N N . ASP A 1 93 ? 20.423 4.512 -15.616 1.00 84.44 93 ASP A N 1
ATOM 727 C CA . ASP A 1 93 ? 20.027 4.803 -14.238 1.00 84.44 93 ASP A CA 1
ATOM 728 C C . ASP A 1 93 ? 18.562 4.422 -14.001 1.00 84.44 93 ASP A C 1
ATOM 730 O O . ASP A 1 93 ? 18.241 3.797 -12.986 1.00 84.44 93 ASP A O 1
ATOM 734 N N . PHE A 1 94 ? 17.684 4.669 -14.977 1.00 85.81 94 PHE A N 1
ATOM 735 C CA . PHE A 1 94 ? 16.303 4.187 -14.965 1.00 85.81 94 PHE A CA 1
ATOM 736 C C . PHE A 1 94 ? 16.231 2.656 -14.870 1.00 85.81 94 PHE A C 1
ATOM 738 O O . PHE A 1 94 ? 15.485 2.100 -14.056 1.00 85.81 94 PHE A O 1
ATOM 745 N N . LEU A 1 95 ? 17.030 1.948 -15.676 1.00 87.19 95 LEU A N 1
ATOM 746 C CA . LEU A 1 95 ? 17.065 0.483 -15.660 1.00 87.19 95 LEU A CA 1
ATOM 747 C C . LEU A 1 95 ? 17.626 -0.064 -14.339 1.00 87.19 95 LEU A C 1
ATOM 749 O O . LEU A 1 95 ? 17.089 -1.041 -13.808 1.00 87.19 95 LEU A O 1
ATOM 753 N N . ALA A 1 96 ? 18.666 0.570 -13.789 1.00 90.38 96 ALA A N 1
ATOM 754 C CA . ALA A 1 96 ? 19.234 0.210 -12.494 1.00 90.38 96 ALA A CA 1
ATOM 755 C C . ALA A 1 96 ? 18.230 0.428 -11.352 1.00 90.38 96 ALA A C 1
ATOM 757 O O . ALA A 1 96 ? 18.052 -0.454 -10.510 1.00 90.38 96 ALA A O 1
ATOM 758 N N . TRP A 1 97 ? 17.515 1.555 -11.359 1.00 90.88 97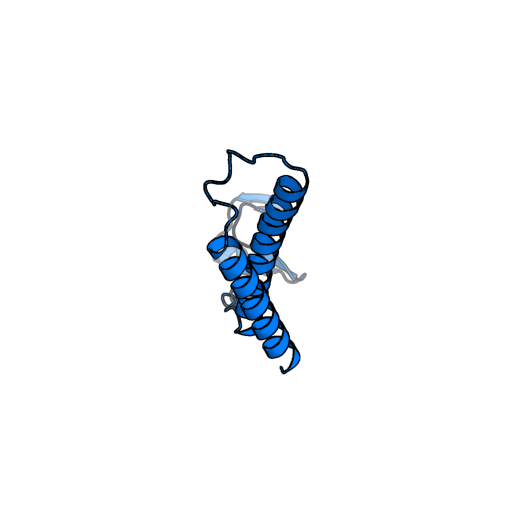 TRP A N 1
ATOM 759 C CA . TRP A 1 97 ? 16.455 1.847 -10.396 1.00 90.88 97 TRP A CA 1
ATOM 760 C C . TRP A 1 97 ? 15.327 0.812 -10.458 1.00 90.88 97 TRP A C 1
ATOM 762 O O . TRP A 1 97 ? 14.963 0.229 -9.435 1.00 90.88 97 TRP A O 1
ATOM 772 N N . ARG A 1 98 ? 14.835 0.493 -11.662 1.00 92.12 98 ARG A N 1
ATOM 773 C CA . ARG A 1 98 ? 13.810 -0.543 -11.859 1.00 92.12 98 ARG A CA 1
ATOM 774 C C . ARG A 1 98 ? 14.280 -1.921 -11.382 1.00 92.12 98 ARG A C 1
ATOM 776 O O . ARG A 1 98 ? 13.493 -2.681 -10.818 1.00 92.12 98 ARG A O 1
ATOM 783 N N . GLN A 1 99 ? 15.552 -2.262 -11.591 1.00 93.94 99 GLN A N 1
ATOM 784 C CA . GLN A 1 99 ? 16.120 -3.498 -11.052 1.00 93.94 99 GLN A CA 1
ATOM 785 C C . GLN A 1 99 ? 16.182 -3.471 -9.516 1.00 93.94 99 GLN A C 1
ATOM 787 O O . GLN A 1 99 ? 15.899 -4.486 -8.882 1.00 93.94 99 GLN A O 1
ATOM 792 N N . GLY A 1 100 ? 16.484 -2.316 -8.918 1.00 95.50 100 GLY A N 1
ATOM 793 C CA . GLY A 1 100 ? 16.414 -2.098 -7.472 1.00 95.50 100 GLY A CA 1
ATOM 794 C C . GLY A 1 100 ? 15.022 -2.378 -6.903 1.00 95.50 100 GLY A C 1
ATOM 795 O O . GLY A 1 100 ? 14.905 -3.152 -5.957 1.00 95.50 100 GLY A O 1
ATOM 796 N N . LEU A 1 101 ? 13.971 -1.853 -7.542 1.00 95.69 101 LEU A N 1
ATOM 797 C CA . LEU A 1 101 ? 12.577 -2.116 -7.161 1.00 95.69 101 LEU A CA 1
ATOM 798 C C . LEU A 1 101 ? 12.238 -3.614 -7.184 1.00 95.69 101 LEU A C 1
ATOM 800 O O . LEU A 1 101 ? 11.626 -4.128 -6.253 1.00 95.69 101 LEU A O 1
ATOM 804 N N . ARG A 1 102 ? 12.671 -4.344 -8.221 1.00 96.19 102 ARG A N 1
ATOM 805 C CA . ARG A 1 102 ? 12.463 -5.803 -8.307 1.00 96.19 102 ARG A CA 1
ATOM 806 C C . ARG A 1 102 ? 13.176 -6.553 -7.185 1.00 96.19 102 ARG A C 1
ATOM 808 O O . ARG A 1 102 ? 12.612 -7.488 -6.626 1.00 96.19 102 ARG A O 1
ATOM 815 N N . ASN A 1 103 ? 14.396 -6.142 -6.850 1.00 97.19 103 ASN A N 1
ATOM 816 C CA . ASN A 1 103 ? 15.150 -6.755 -5.760 1.00 97.19 103 ASN A CA 1
ATOM 817 C C . ASN A 1 103 ? 14.468 -6.509 -4.404 1.00 97.19 103 ASN A C 1
ATOM 819 O O . ASN A 1 103 ? 14.336 -7.447 -3.625 1.00 97.19 103 ASN A O 1
ATOM 823 N N . GLU A 1 104 ? 14.003 -5.282 -4.143 1.00 96.38 104 GLU A N 1
ATOM 824 C CA . GLU A 1 104 ? 13.269 -4.931 -2.918 1.00 96.38 104 GLU A CA 1
ATOM 825 C C . GLU A 1 104 ? 11.953 -5.718 -2.810 1.00 96.38 104 GLU A C 1
ATOM 827 O O . GLU A 1 104 ? 11.667 -6.299 -1.765 1.00 96.38 104 GLU A O 1
ATOM 832 N N . TYR A 1 105 ? 11.190 -5.816 -3.906 1.00 96.38 105 TYR A N 1
ATOM 833 C CA . TYR A 1 105 ? 9.966 -6.617 -3.955 1.00 96.38 105 TYR A CA 1
ATOM 834 C C . TYR A 1 105 ? 10.227 -8.085 -3.598 1.00 96.38 105 TYR A C 1
ATOM 836 O O . TYR A 1 105 ? 9.540 -8.638 -2.743 1.00 96.38 105 TYR A O 1
ATOM 844 N N . ASN A 1 106 ? 11.241 -8.705 -4.210 1.00 95.44 106 ASN A N 1
ATOM 845 C CA . ASN A 1 106 ? 11.573 -10.108 -3.959 1.00 95.44 106 ASN A CA 1
ATOM 846 C C . ASN A 1 106 ? 12.010 -10.338 -2.504 1.00 95.44 106 ASN A C 1
ATOM 848 O O . ASN A 1 106 ? 11.620 -11.329 -1.899 1.00 95.44 106 ASN A O 1
ATOM 852 N N . GLN A 1 107 ? 12.774 -9.410 -1.917 1.00 95.31 107 GLN A N 1
ATOM 853 C CA . GLN A 1 107 ? 13.177 -9.498 -0.508 1.00 95.31 107 GLN A CA 1
ATOM 854 C C . GLN A 1 107 ? 11.978 -9.416 0.448 1.00 95.31 107 GLN A C 1
ATOM 856 O O . GLN A 1 107 ? 11.940 -10.129 1.451 1.00 95.31 107 GLN A O 1
ATOM 861 N N . LEU A 1 108 ? 10.992 -8.565 0.147 1.00 94.12 108 LEU A N 1
ATOM 862 C CA . LEU A 1 108 ? 9.751 -8.468 0.922 1.00 94.12 108 LEU A CA 1
ATOM 863 C C . LEU A 1 108 ? 8.863 -9.707 0.745 1.00 94.12 108 LEU A C 1
ATOM 865 O O . LEU A 1 108 ? 8.267 -10.182 1.708 1.00 94.12 108 LEU A O 1
ATOM 869 N N . GLU A 1 109 ? 8.796 -10.261 -0.464 1.00 94.38 109 GLU A N 1
ATOM 870 C CA . GLU A 1 109 ? 8.066 -11.502 -0.730 1.00 94.38 109 GLU A CA 1
ATOM 871 C C . GLU A 1 109 ? 8.691 -12.691 0.018 1.00 94.38 109 GLU A C 1
ATOM 873 O O . GLU A 1 109 ? 7.984 -13.470 0.659 1.00 94.38 109 GLU A O 1
ATOM 878 N N . GLU A 1 110 ? 10.022 -12.811 0.001 1.00 93.31 110 GLU A N 1
ATOM 879 C CA . GLU A 1 110 ? 10.752 -13.836 0.751 1.00 93.31 110 GLU A CA 1
ATOM 880 C C . GLU A 1 110 ? 10.546 -13.708 2.263 1.00 93.31 110 GLU A C 1
ATOM 882 O O . GLU A 1 110 ? 10.341 -14.725 2.927 1.00 93.31 110 GLU A O 1
ATOM 887 N N . SER A 1 111 ? 10.568 -12.488 2.812 1.00 89.94 111 SER A N 1
ATOM 888 C CA . SER A 1 111 ? 10.371 -12.274 4.251 1.00 89.94 111 SER A CA 1
ATOM 889 C C . SER A 1 111 ? 8.951 -12.622 4.702 1.00 89.94 111 SER A C 1
ATOM 891 O O . SER A 1 111 ? 8.780 -13.227 5.757 1.00 89.94 111 SER A O 1
ATOM 893 N N . LEU A 1 112 ? 7.936 -12.327 3.882 1.00 90.69 112 LEU A N 1
ATOM 894 C CA . LEU A 1 112 ? 6.547 -12.698 4.157 1.00 90.69 112 LEU A CA 1
ATOM 895 C C . LEU A 1 112 ? 6.296 -14.207 4.058 1.00 90.69 112 LEU A C 1
ATOM 897 O O . LEU A 1 112 ? 5.463 -14.721 4.797 1.00 90.69 112 LEU A O 1
ATOM 901 N N . ASN A 1 113 ? 7.003 -14.916 3.174 1.00 86.88 113 ASN A N 1
ATOM 902 C CA . ASN A 1 113 ? 6.867 -16.368 3.003 1.00 86.88 113 ASN A CA 1
ATOM 903 C C . ASN A 1 113 ? 7.588 -17.192 4.089 1.00 86.88 113 ASN A C 1
ATOM 905 O O . ASN A 1 113 ? 7.373 -18.401 4.181 1.00 86.88 113 ASN A O 1
ATOM 909 N N . GLN A 1 114 ? 8.467 -16.566 4.877 1.00 75.25 114 GLN A N 1
ATOM 910 C CA . GLN A 1 114 ? 9.211 -17.200 5.975 1.00 75.25 114 GLN A CA 1
ATOM 911 C C . GLN A 1 114 ? 8.550 -17.009 7.356 1.00 75.25 114 GLN A C 1
ATOM 913 O O . GLN A 1 114 ? 9.065 -17.543 8.342 1.00 75.25 114 GLN A O 1
ATOM 918 N N . LEU A 1 115 ? 7.438 -16.266 7.426 1.00 59.84 115 LEU A N 1
ATOM 919 C CA . LEU A 1 115 ? 6.627 -16.011 8.627 1.00 59.84 115 LEU A CA 1
ATOM 920 C C . LEU A 1 115 ? 5.414 -16.946 8.702 1.00 59.84 115 LEU A C 1
ATOM 922 O O . LEU A 1 115 ? 5.064 -17.332 9.841 1.00 59.84 115 LEU A O 1
#

pLDDT: mean 85.71, std 9.19, range [53.75, 97.19]

Sequence (115 aa):
MYKDEQGHTYNGGTMTRMLDNGSLFSGVPTVEQLVEWGYELQPEPAPYVPTEQDIARQRMSEIQGLLADTDYIVLKKAEGIDISSYDAEYDGDFLAWRQGLRNEYNQLEESLNQL

Secondary structure (DSSP, 8-state):
-EE-TT--EE-SS-EEEE-TTSPEEEE---HHHHHHTT-EEPPPPPPP---HHHHHHHHHHHHHHHHHHHHHHHHHHHTT---TT----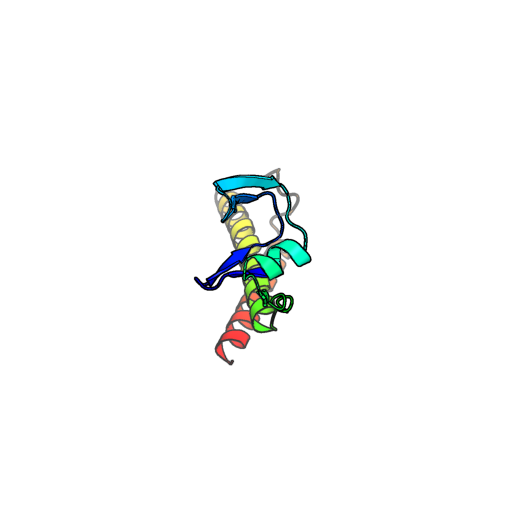SSHHHHHHHHHHHHHHHHHHHHHHT-